Protein AF-A0A9X4EU49-F1 (afdb_monomer_lite)

pLDDT: mean 85.09, std 6.88, range [54.41, 92.81]

Sequence (56 aa):
MLFIKIIFALSLAIGVFALYAQKVHIWLSKHMDEYENKLEKSNPEELKKLKKKYQR

Secondary structure (DSSP, 8-state):
-HHHHHHHHHHHHHHHHHHHHHHHHHHHHHHHHHHHHHHHHH-HHHHHHHHHHH--

Structure (mmCIF, N/CA/C/O backbone):
data_AF-A0A9X4EU49-F1
#
_entry.id   AF-A0A9X4EU49-F1
#
loop_
_atom_site.group_PDB
_atom_site.id
_atom_site.type_symbol
_atom_site.label_atom_id
_atom_site.label_alt_id
_atom_site.label_comp_id
_atom_site.label_asym_id
_atom_site.label_entity_id
_atom_site.label_seq_id
_atom_site.pdbx_PDB_ins_code
_atom_site.Cartn_x
_atom_site.Cartn_y
_atom_site.Cartn_z
_atom_site.occupancy
_atom_site.B_iso_or_equiv
_atom_site.auth_seq_id
_atom_site.auth_comp_id
_atom_site.auth_asym_id
_atom_site.auth_atom_id
_atom_site.pdbx_PDB_model_num
ATOM 1 N N . MET A 1 1 ? -21.572 -2.320 29.151 1.00 64.00 1 MET A N 1
ATOM 2 C CA . MET A 1 1 ? -21.922 -3.167 27.982 1.00 64.00 1 MET A CA 1
ATOM 3 C C . MET A 1 1 ? -21.771 -2.438 26.641 1.00 64.00 1 MET A C 1
ATOM 5 O O . MET A 1 1 ? -21.159 -2.997 25.743 1.00 64.00 1 MET A O 1
ATOM 9 N N . LEU A 1 2 ? -22.249 -1.192 26.497 1.00 74.00 2 LEU A N 1
ATOM 10 C CA . LEU A 1 2 ? -22.053 -0.366 25.285 1.00 74.00 2 LEU A CA 1
ATOM 11 C C . LEU A 1 2 ? -20.579 -0.037 24.982 1.00 74.00 2 LEU A C 1
ATOM 13 O O . LEU A 1 2 ? -20.153 -0.125 23.838 1.00 74.00 2 LEU A O 1
ATOM 17 N N . PHE A 1 3 ? -19.788 0.259 26.014 1.00 78.31 3 PHE A N 1
ATOM 18 C CA . PHE A 1 3 ? -18.386 0.669 25.867 1.00 78.31 3 PHE A CA 1
ATOM 19 C C . PHE A 1 3 ? -17.497 -0.403 25.208 1.00 78.31 3 PHE A C 1
ATOM 21 O O . PHE A 1 3 ? -16.712 -0.111 24.314 1.00 78.31 3 PHE A O 1
ATOM 28 N N . ILE A 1 4 ? -17.689 -1.672 25.582 1.00 83.00 4 ILE A N 1
ATOM 29 C CA . ILE A 1 4 ? -16.947 -2.809 25.010 1.00 83.00 4 ILE A CA 1
ATOM 30 C C . ILE A 1 4 ? -17.310 -3.014 23.533 1.00 83.00 4 ILE A C 1
ATOM 32 O O . ILE A 1 4 ? -16.434 -3.301 22.723 1.00 83.00 4 ILE A O 1
ATOM 36 N N . LYS A 1 5 ? -18.580 -2.806 23.156 1.00 85.88 5 LYS A N 1
ATOM 37 C CA . LYS A 1 5 ? -19.022 -2.895 21.755 1.00 85.88 5 LYS A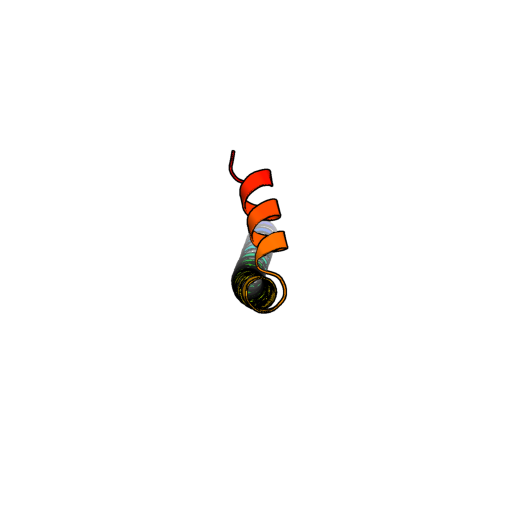 CA 1
ATOM 38 C C . LYS A 1 5 ? -18.378 -1.813 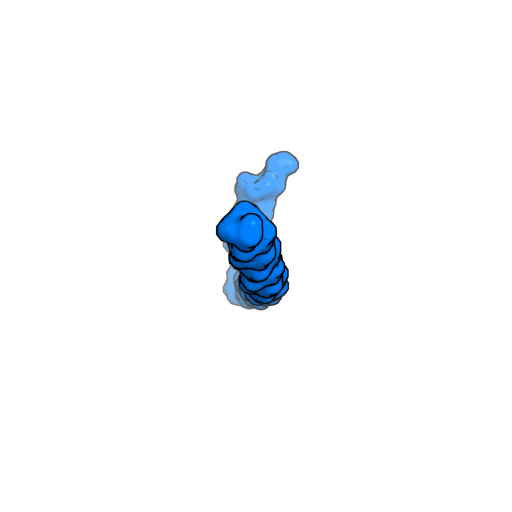20.883 1.00 85.88 5 LYS A C 1
ATOM 40 O O . LYS A 1 5 ? -18.013 -2.095 19.748 1.00 85.88 5 LYS A O 1
ATOM 45 N N . ILE A 1 6 ? -18.206 -0.607 21.425 1.00 87.94 6 ILE A N 1
ATOM 46 C CA . ILE A 1 6 ? -17.552 0.512 20.732 1.00 87.94 6 ILE A CA 1
ATOM 47 C C . ILE A 1 6 ? -16.070 0.204 20.495 1.00 87.94 6 ILE A C 1
ATOM 49 O O . ILE A 1 6 ? -15.594 0.330 19.370 1.00 87.94 6 ILE A O 1
ATOM 53 N N . ILE A 1 7 ? -15.359 -0.269 21.523 1.00 90.06 7 ILE A N 1
ATOM 54 C CA . ILE A 1 7 ? -13.942 -0.651 21.406 1.00 90.06 7 ILE A CA 1
ATOM 55 C C . ILE A 1 7 ? -13.771 -1.797 20.402 1.00 90.06 7 ILE A C 1
ATOM 57 O O . ILE A 1 7 ? -12.871 -1.762 19.565 1.00 90.06 7 ILE A O 1
ATOM 61 N N . PHE A 1 8 ? -14.663 -2.787 20.442 1.00 89.62 8 PHE A N 1
ATOM 62 C CA . PHE A 1 8 ? -14.640 -3.911 19.511 1.00 89.62 8 PHE A CA 1
ATOM 63 C C . PHE A 1 8 ? -14.854 -3.468 18.055 1.00 89.62 8 PHE A C 1
ATOM 65 O O . PHE A 1 8 ? -14.110 -3.881 17.167 1.00 89.62 8 PHE A O 1
ATOM 72 N N . ALA A 1 9 ? -15.816 -2.575 17.804 1.00 90.31 9 ALA A N 1
ATOM 73 C CA . ALA A 1 9 ? -16.059 -2.025 16.471 1.00 90.31 9 ALA A CA 1
ATOM 74 C C . ALA A 1 9 ? -14.874 -1.187 15.956 1.00 90.31 9 ALA A C 1
ATOM 76 O O . ALA A 1 9 ? -14.484 -1.320 14.797 1.00 90.31 9 ALA A O 1
ATOM 77 N N . LEU A 1 10 ? -14.261 -0.373 16.822 1.00 91.38 10 LEU A N 1
ATOM 78 C CA . LEU A 1 10 ? -13.052 0.394 16.498 1.00 91.38 10 LEU A CA 1
ATOM 79 C C . LEU A 1 10 ? -11.873 -0.520 16.148 1.00 91.38 10 LEU A C 1
ATOM 81 O O . LEU A 1 10 ? -11.176 -0.276 15.165 1.00 91.38 10 LEU A O 1
ATOM 85 N N . SER A 1 11 ? -11.677 -1.600 16.906 1.00 91.50 11 SER A N 1
ATOM 86 C CA . SER A 1 11 ? -10.618 -2.578 16.640 1.00 91.50 11 SER A CA 1
ATOM 87 C C . SER A 1 11 ? -10.805 -3.272 15.286 1.00 91.50 11 SER A C 1
ATOM 89 O O . SER A 1 11 ? -9.850 -3.377 14.514 1.00 91.50 11 SER A O 1
ATOM 91 N N . LEU A 1 12 ? -12.039 -3.662 14.948 1.00 90.56 12 LEU A N 1
ATOM 92 C CA . LEU A 1 12 ? -12.369 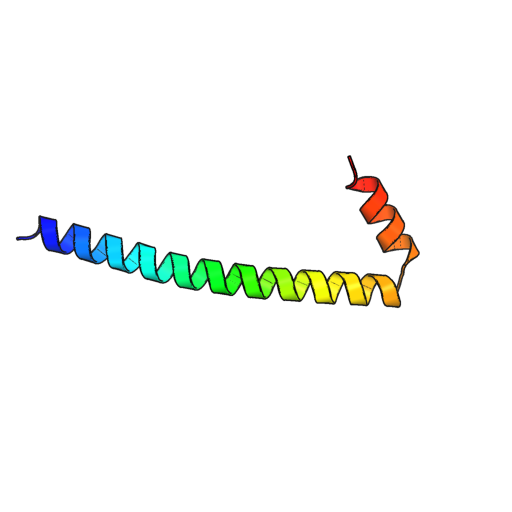-4.229 13.638 1.00 90.56 12 LEU A CA 1
ATOM 93 C C . LEU A 1 12 ? -12.103 -3.240 12.496 1.00 90.56 12 LEU A C 1
ATOM 95 O O . LEU A 1 12 ? -11.514 -3.623 11.486 1.00 90.56 12 LEU A O 1
ATOM 99 N N . ALA A 1 13 ? -12.486 -1.971 12.660 1.00 91.19 13 ALA A N 1
ATOM 100 C CA . ALA A 1 13 ? -12.264 -0.943 11.646 1.00 91.19 13 ALA A CA 1
ATOM 101 C C . ALA A 1 13 ? -10.768 -0.724 11.363 1.00 91.19 13 ALA A C 1
ATOM 103 O O . ALA A 1 13 ? -10.361 -0.658 10.203 1.00 91.19 13 ALA A O 1
ATOM 104 N N . ILE A 1 14 ? -9.940 -0.684 12.412 1.00 92.81 14 ILE A N 1
ATOM 105 C CA . ILE A 1 14 ? -8.482 -0.557 12.279 1.00 92.81 14 ILE A CA 1
ATOM 106 C C . ILE A 1 14 ? -7.893 -1.791 11.585 1.00 92.81 14 ILE A C 1
ATOM 108 O O . ILE A 1 14 ? -7.046 -1.648 10.706 1.00 92.81 14 ILE A O 1
ATOM 112 N N . GLY A 1 15 ? -8.366 -2.995 11.922 1.00 89.75 15 GLY A N 1
ATOM 113 C CA . GLY A 1 15 ? -7.918 -4.233 11.279 1.00 89.75 15 GLY A CA 1
ATOM 114 C C . GLY A 1 15 ? -8.208 -4.262 9.774 1.00 89.75 15 GLY A C 1
ATOM 115 O O . GLY A 1 15 ? -7.322 -4.563 8.975 1.00 89.75 15 GLY A O 1
ATOM 116 N N . VAL A 1 16 ? -9.424 -3.880 9.367 1.00 90.56 16 VAL A N 1
ATOM 117 C CA . VAL A 1 16 ? -9.804 -3.792 7.944 1.00 90.56 16 VAL A CA 1
ATOM 118 C C . VAL A 1 16 ? -8.994 -2.714 7.222 1.00 90.56 16 VAL A C 1
ATOM 120 O O . VAL A 1 16 ? -8.520 -2.942 6.108 1.00 90.56 16 VAL A O 1
ATOM 123 N N . PHE A 1 17 ? -8.784 -1.561 7.863 1.00 91.44 17 PHE A N 1
ATOM 124 C CA . PHE A 1 17 ? -7.965 -0.488 7.308 1.00 91.44 17 PHE A CA 1
ATOM 125 C C . PHE A 1 17 ? -6.513 -0.929 7.090 1.00 91.44 17 PHE A C 1
ATOM 127 O O . PHE A 1 17 ? -5.960 -0.690 6.019 1.00 91.44 17 PHE A O 1
ATOM 134 N N . ALA A 1 18 ? -5.912 -1.625 8.058 1.00 89.62 18 ALA A N 1
ATOM 135 C CA . ALA A 1 18 ? -4.546 -2.128 7.953 1.00 89.62 18 ALA A CA 1
ATOM 136 C C . ALA A 1 18 ? -4.387 -3.121 6.789 1.00 89.62 18 ALA A C 1
ATOM 138 O O . ALA A 1 18 ? -3.455 -2.994 5.993 1.00 89.62 18 ALA A O 1
ATOM 139 N N . LEU A 1 19 ? -5.334 -4.053 6.629 1.00 89.12 19 LEU A N 1
ATOM 140 C CA . LEU A 1 19 ? -5.334 -5.000 5.508 1.00 89.12 19 LEU A CA 1
ATOM 141 C C . LEU A 1 19 ? -5.449 -4.288 4.155 1.00 89.12 19 LEU A C 1
ATOM 143 O O . LEU A 1 19 ? -4.744 -4.633 3.202 1.00 89.12 19 LEU A O 1
ATOM 147 N N . TYR A 1 20 ? -6.312 -3.275 4.064 1.00 90.12 20 TYR A N 1
ATOM 148 C CA . TYR A 1 20 ? -6.471 -2.497 2.840 1.00 90.12 20 TYR A CA 1
ATOM 149 C C . TYR A 1 20 ? -5.215 -1.676 2.528 1.00 90.12 20 TYR A C 1
ATOM 151 O O . TYR A 1 20 ? -4.739 -1.688 1.394 1.00 90.12 20 TYR A O 1
ATOM 159 N N . ALA A 1 21 ? -4.630 -1.030 3.538 1.00 88.50 21 ALA A N 1
ATOM 160 C CA . ALA A 1 21 ? -3.397 -0.265 3.409 1.00 88.50 21 ALA A CA 1
ATOM 161 C C . ALA A 1 21 ? -2.223 -1.146 2.957 1.00 88.50 21 ALA A C 1
ATOM 163 O O . ALA A 1 21 ? -1.496 -0.757 2.047 1.00 88.50 21 ALA A O 1
ATOM 164 N N . GLN A 1 22 ? -2.073 -2.358 3.505 1.00 88.06 22 GLN A N 1
ATOM 165 C CA . GLN A 1 22 ? -1.058 -3.308 3.037 1.00 88.06 22 GLN A CA 1
ATOM 166 C C . GLN A 1 22 ? -1.274 -3.696 1.573 1.00 88.06 22 GLN A C 1
ATOM 168 O O . GLN A 1 22 ? -0.325 -3.702 0.790 1.00 88.06 22 GLN A O 1
ATOM 173 N N . LYS A 1 23 ? -2.520 -3.983 1.177 1.00 90.31 23 LYS A N 1
ATOM 174 C CA . LYS A 1 23 ? -2.841 -4.330 -0.211 1.00 90.31 23 LYS A CA 1
ATOM 175 C C . LYS A 1 23 ? -2.529 -3.180 -1.169 1.00 90.31 23 LYS A C 1
ATOM 177 O O . LYS A 1 23 ? -1.937 -3.412 -2.220 1.00 90.31 23 LYS A O 1
ATOM 182 N N . VAL A 1 24 ? -2.893 -1.952 -0.798 1.00 89.06 24 VAL A N 1
ATOM 183 C CA . VAL A 1 24 ? -2.591 -0.744 -1.577 1.00 89.06 24 VAL A CA 1
ATOM 184 C C . VAL A 1 24 ? -1.087 -0.511 -1.650 1.00 89.06 24 VAL A C 1
ATOM 186 O O . VAL A 1 24 ? -0.587 -0.238 -2.732 1.00 89.06 24 VAL A O 1
ATOM 189 N N . HIS A 1 25 ? -0.350 -0.681 -0.552 1.00 86.56 25 HIS A N 1
ATOM 190 C CA . HIS A 1 25 ? 1.103 -0.520 -0.537 1.00 86.56 25 HIS A CA 1
ATOM 191 C C . HIS A 1 25 ? 1.798 -1.517 -1.473 1.00 86.56 25 HIS A C 1
ATOM 193 O O . HIS A 1 25 ? 2.658 -1.133 -2.262 1.00 86.56 25 HIS A O 1
ATOM 199 N N . ILE A 1 26 ? 1.395 -2.791 -1.436 1.00 88.94 26 ILE A N 1
ATOM 200 C CA . ILE A 1 26 ? 1.927 -3.830 -2.331 1.00 88.94 26 ILE A CA 1
ATOM 201 C C . ILE A 1 26 ? 1.585 -3.512 -3.790 1.00 88.94 26 ILE A C 1
ATOM 203 O O . ILE A 1 26 ? 2.445 -3.610 -4.664 1.00 88.94 26 ILE A O 1
ATOM 207 N N . TRP A 1 27 ? 0.340 -3.115 -4.058 1.00 92.00 27 TRP A N 1
ATOM 208 C CA . TRP A 1 27 ? -0.096 -2.743 -5.401 1.00 92.00 27 TRP A CA 1
ATOM 209 C C . TRP A 1 27 ? 0.679 -1.535 -5.935 1.00 92.00 27 TRP A C 1
ATOM 211 O O . TRP A 1 27 ? 1.150 -1.568 -7.069 1.00 92.00 27 TRP A O 1
ATOM 221 N N . LEU A 1 28 ? 0.868 -0.508 -5.104 1.00 89.31 28 LEU A N 1
ATOM 222 C CA . LEU A 1 28 ? 1.589 0.706 -5.463 1.00 89.31 28 LEU A CA 1
ATOM 223 C C . LEU A 1 28 ? 3.068 0.415 -5.725 1.00 89.31 28 LEU A C 1
ATOM 225 O O . LEU A 1 28 ? 3.589 0.861 -6.739 1.00 89.31 28 LEU A O 1
ATOM 229 N N . SER A 1 29 ? 3.720 -0.381 -4.870 1.00 86.50 29 SER A N 1
ATOM 230 C CA . SER A 1 29 ? 5.107 -0.814 -5.084 1.00 86.50 29 SER A CA 1
ATOM 231 C C . SER A 1 29 ? 5.253 -1.517 -6.430 1.00 86.50 29 SER A C 1
ATOM 233 O O . SER A 1 29 ? 6.093 -1.137 -7.236 1.00 86.50 29 SER A O 1
ATOM 235 N N . LYS A 1 30 ? 4.365 -2.475 -6.721 1.00 90.38 30 LYS A N 1
ATOM 236 C CA . LYS A 1 30 ? 4.392 -3.214 -7.984 1.00 90.38 30 LYS A CA 1
ATOM 237 C C . LYS A 1 30 ? 4.151 -2.310 -9.196 1.00 90.38 30 LYS A C 1
ATOM 239 O O . LYS A 1 30 ? 4.801 -2.482 -10.222 1.00 90.38 30 LYS A O 1
ATOM 244 N N . HIS A 1 31 ? 3.232 -1.352 -9.087 1.00 88.62 31 HIS A N 1
ATOM 245 C CA . HIS A 1 31 ? 2.976 -0.381 -10.151 1.00 88.62 31 HIS A CA 1
ATOM 246 C C . HIS A 1 31 ? 4.158 0.554 -10.392 1.00 88.62 31 HIS A C 1
ATOM 248 O O . HIS A 1 31 ? 4.433 0.878 -11.544 1.00 88.62 31 HIS A O 1
ATOM 254 N N . MET A 1 32 ? 4.843 0.983 -9.332 1.00 85.25 32 MET A N 1
ATOM 255 C CA . MET A 1 32 ? 6.022 1.839 -9.438 1.00 85.25 32 MET A CA 1
ATOM 256 C C . MET A 1 32 ? 7.189 1.081 -10.071 1.00 85.25 32 MET A C 1
ATOM 258 O O . MET A 1 32 ? 7.785 1.607 -11.005 1.00 85.25 32 MET A O 1
ATOM 262 N N . ASP A 1 33 ? 7.435 -0.169 -9.663 1.00 86.62 33 ASP A N 1
ATOM 263 C CA . ASP A 1 33 ? 8.426 -1.044 -10.303 1.00 86.62 33 ASP A CA 1
ATOM 264 C C . ASP A 1 33 ? 8.126 -1.235 -11.797 1.00 86.62 33 ASP A C 1
ATOM 266 O O . ASP A 1 33 ? 9.005 -1.107 -12.648 1.00 86.62 33 ASP A O 1
ATOM 270 N N . GLU A 1 34 ? 6.869 -1.519 -12.152 1.00 87.56 34 GLU A N 1
ATOM 271 C CA . GLU A 1 34 ? 6.484 -1.718 -13.551 1.00 87.56 34 GLU A CA 1
ATOM 272 C C . GLU A 1 34 ? 6.576 -0.420 -14.369 1.00 87.56 34 GLU A C 1
ATOM 274 O O . GLU A 1 34 ? 6.964 -0.448 -15.539 1.00 87.56 34 GLU A O 1
ATOM 279 N N . TYR A 1 35 ? 6.242 0.719 -13.760 1.00 85.12 35 TYR A N 1
ATOM 280 C CA . TYR A 1 35 ? 6.380 2.035 -14.371 1.00 85.12 35 TYR A CA 1
ATOM 281 C C . TYR A 1 35 ? 7.847 2.392 -14.603 1.00 85.12 35 TYR A C 1
ATOM 283 O O . TYR A 1 35 ? 8.191 2.787 -15.712 1.00 85.12 35 TYR A O 1
ATOM 291 N N . GLU A 1 36 ? 8.715 2.205 -13.607 1.00 81.75 36 GLU A N 1
ATOM 292 C CA . GLU A 1 36 ? 10.150 2.478 -13.712 1.00 81.75 36 GLU A CA 1
ATOM 293 C C . GLU A 1 36 ? 10.792 1.622 -14.808 1.00 81.75 36 GLU A C 1
ATOM 295 O O . GLU A 1 36 ? 11.489 2.147 -15.673 1.00 81.75 36 GLU A O 1
ATOM 300 N N . ASN A 1 37 ? 10.450 0.334 -14.860 1.00 85.31 37 ASN A N 1
ATOM 301 C CA . ASN A 1 37 ? 10.969 -0.602 -15.858 1.00 85.31 37 ASN A CA 1
ATOM 302 C C . ASN A 1 37 ? 10.454 -0.287 -17.281 1.00 85.31 37 ASN A C 1
ATOM 304 O O . ASN A 1 37 ? 11.181 -0.418 -18.269 1.00 85.31 37 ASN A O 1
ATOM 308 N N . LYS A 1 38 ? 9.203 0.182 -17.416 1.00 86.25 38 LYS A N 1
ATOM 309 C CA . LYS A 1 38 ? 8.679 0.690 -18.697 1.00 86.25 38 LYS A CA 1
ATOM 310 C C . LYS A 1 38 ? 9.378 1.977 -19.117 1.00 86.25 38 LYS A C 1
ATOM 312 O O . LYS A 1 38 ? 9.762 2.077 -20.279 1.00 86.25 38 LYS A O 1
ATOM 317 N N . LEU A 1 39 ? 9.571 2.917 -18.192 1.00 81.94 39 LEU A N 1
ATOM 318 C CA . LEU A 1 39 ? 10.250 4.184 -18.458 1.00 81.94 39 LEU A CA 1
ATOM 319 C C . LEU A 1 39 ? 11.710 3.960 -18.866 1.00 81.94 39 LEU A C 1
ATOM 321 O O . LEU A 1 39 ? 12.193 4.611 -19.788 1.00 81.94 39 LEU A O 1
ATOM 325 N N . GLU A 1 40 ? 12.393 3.013 -18.219 1.00 82.06 40 GLU A N 1
ATOM 326 C CA . GLU A 1 40 ? 13.761 2.613 -18.551 1.00 82.06 40 GLU A CA 1
ATOM 327 C C . GLU A 1 40 ? 13.859 2.068 -19.982 1.00 82.06 40 GLU A C 1
ATOM 329 O O . GLU A 1 40 ? 14.772 2.434 -20.721 1.00 82.06 40 GLU A O 1
ATOM 334 N N . LYS A 1 41 ? 12.889 1.245 -20.405 1.00 82.88 41 LYS A N 1
ATOM 335 C CA . LYS A 1 41 ? 12.853 0.679 -21.762 1.00 82.88 41 LYS A CA 1
ATOM 336 C C . LYS A 1 41 ? 12.426 1.676 -22.836 1.00 82.88 41 LYS A C 1
ATOM 338 O O . LYS A 1 41 ? 12.937 1.599 -23.949 1.00 82.88 41 LYS A O 1
ATOM 343 N N . SER A 1 42 ? 11.470 2.559 -22.547 1.00 85.31 42 SER A N 1
ATOM 344 C CA . SER A 1 42 ? 10.922 3.478 -23.551 1.00 85.31 42 SER A CA 1
ATOM 345 C C . SER A 1 42 ? 11.729 4.763 -23.689 1.00 85.31 42 SER A C 1
ATOM 347 O O . SER A 1 42 ? 11.901 5.251 -24.802 1.00 85.31 42 SER A O 1
ATOM 349 N N . ASN A 1 43 ? 12.187 5.341 -22.574 1.00 83.56 43 ASN A N 1
ATOM 350 C CA . ASN A 1 43 ? 12.885 6.622 -22.569 1.00 83.56 43 ASN A CA 1
ATOM 351 C C . ASN A 1 43 ? 13.873 6.746 -21.387 1.00 83.56 43 ASN A C 1
ATOM 353 O O . ASN A 1 43 ? 13.607 7.448 -20.401 1.00 83.56 43 ASN A O 1
ATOM 357 N N . PRO A 1 44 ? 15.049 6.102 -21.484 1.00 82.38 44 PRO A N 1
ATOM 358 C CA . PRO A 1 44 ? 16.031 6.080 -20.401 1.00 82.38 44 PRO A CA 1
ATOM 359 C C . PRO A 1 44 ? 16.589 7.473 -20.057 1.00 82.38 44 PRO A C 1
ATOM 361 O O . PRO A 1 44 ? 17.030 7.707 -18.928 1.00 82.38 44 PRO A O 1
ATOM 364 N N . GLU A 1 45 ? 16.556 8.434 -20.988 1.00 83.50 45 GLU A N 1
ATOM 365 C CA . GLU A 1 45 ? 17.009 9.806 -20.732 1.00 83.50 45 GLU A CA 1
ATOM 366 C C . GLU A 1 45 ? 16.069 10.583 -19.801 1.00 83.50 45 GLU A C 1
ATOM 368 O O . GLU A 1 45 ? 16.531 11.355 -18.953 1.00 83.50 45 GLU A O 1
ATOM 373 N N . GLU A 1 46 ? 14.757 10.364 -19.920 1.00 82.00 46 GLU A N 1
ATOM 374 C CA . GLU A 1 46 ? 13.760 10.953 -19.021 1.00 82.00 46 GLU A CA 1
ATOM 375 C C . GLU A 1 46 ? 13.905 10.403 -17.608 1.00 82.00 46 GLU A C 1
ATOM 377 O O . GLU A 1 46 ? 13.922 11.176 -16.647 1.00 82.00 46 GLU A O 1
ATOM 382 N N . LEU A 1 47 ? 14.109 9.086 -17.485 1.00 81.44 47 LEU A N 1
ATOM 383 C CA . LEU A 1 47 ? 14.382 8.438 -16.206 1.00 81.44 47 LEU A CA 1
ATOM 384 C C . LEU A 1 47 ? 15.631 9.040 -15.544 1.00 81.44 47 LEU A C 1
ATOM 386 O O . LEU A 1 47 ? 15.618 9.377 -14.360 1.00 81.44 47 LEU A O 1
ATOM 390 N N . LYS A 1 48 ? 16.702 9.260 -16.316 1.00 82.75 48 LYS A N 1
ATOM 391 C CA . LYS A 1 48 ? 17.951 9.859 -15.823 1.00 82.75 48 LYS A CA 1
ATOM 392 C C . LYS A 1 48 ? 17.755 11.304 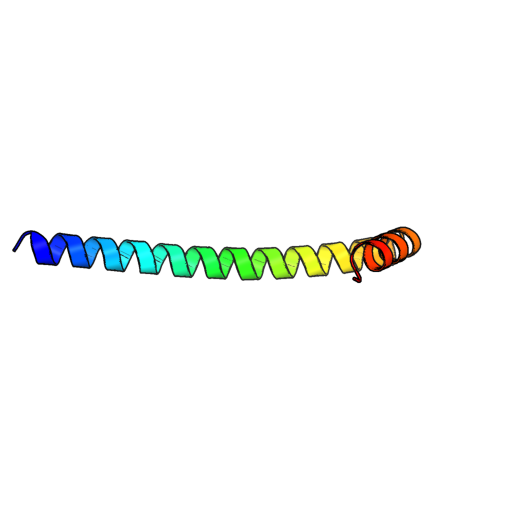-15.348 1.00 82.75 48 LYS A C 1
ATOM 394 O O . LYS A 1 48 ? 18.314 11.686 -14.319 1.00 82.75 48 LYS A O 1
ATOM 399 N N . LYS A 1 49 ? 16.941 12.104 -16.052 1.00 85.31 49 LYS A N 1
ATOM 400 C CA . LYS A 1 49 ? 16.569 13.471 -15.631 1.00 85.31 49 LYS A CA 1
ATOM 401 C C . LYS A 1 49 ? 15.721 13.470 -14.360 1.00 85.31 49 LYS A C 1
ATOM 403 O O . LYS A 1 49 ? 15.997 14.258 -13.458 1.00 85.31 49 LYS A O 1
ATOM 408 N N . LEU A 1 50 ? 14.728 12.584 -14.272 1.00 82.50 50 LEU A N 1
ATOM 409 C CA . LEU A 1 50 ? 13.888 12.405 -13.085 1.00 82.50 50 LEU A CA 1
ATOM 410 C C . LEU A 1 50 ? 14.732 12.009 -11.872 1.00 82.50 50 LEU A C 1
ATOM 412 O O . LEU A 1 50 ? 14.687 12.688 -10.848 1.00 82.50 50 LEU A O 1
ATOM 416 N N . LYS A 1 51 ? 15.584 10.990 -12.011 1.00 81.62 51 LYS A N 1
ATOM 417 C CA . LYS A 1 51 ? 16.479 10.535 -10.942 1.00 81.62 51 LYS A CA 1
ATOM 418 C C . LYS A 1 51 ? 17.412 11.651 -10.473 1.00 81.62 51 LYS A C 1
ATOM 420 O O . LYS A 1 51 ? 17.560 11.842 -9.277 1.00 81.62 51 LYS A O 1
ATOM 425 N N . LYS A 1 52 ? 17.947 12.465 -11.391 1.00 85.50 52 LYS A N 1
ATOM 426 C CA . LYS A 1 52 ? 18.794 13.626 -11.060 1.00 85.50 52 LYS A CA 1
ATOM 427 C C . LYS A 1 52 ? 18.032 14.779 -10.389 1.00 85.50 52 LYS A C 1
ATOM 429 O O . LYS A 1 52 ? 18.632 15.539 -9.642 1.00 85.50 52 LYS A O 1
ATOM 434 N N . LYS A 1 53 ? 16.730 14.930 -10.659 1.00 84.31 53 LYS A N 1
ATOM 435 C CA . LYS A 1 53 ? 15.872 15.955 -10.038 1.00 84.31 53 LYS A CA 1
ATOM 436 C C . LYS A 1 53 ? 15.436 15.572 -8.619 1.00 84.31 53 LYS A C 1
ATOM 438 O O . LYS A 1 53 ? 15.239 16.461 -7.797 1.00 84.31 53 LYS A O 1
ATOM 443 N N . TY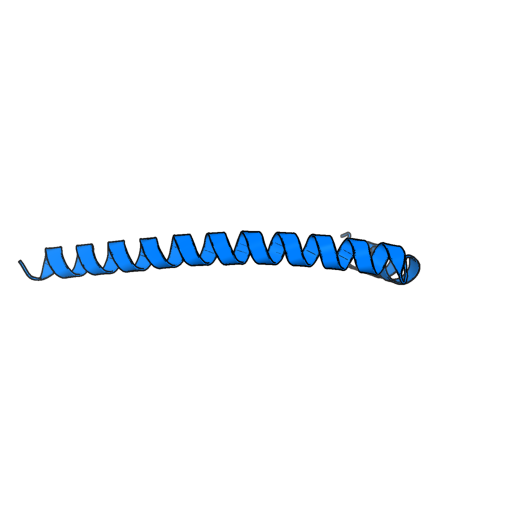R A 1 54 ? 15.268 14.275 -8.352 1.00 79.31 54 TYR A N 1
ATOM 444 C CA . TYR A 1 54 ? 14.788 13.748 -7.070 1.00 79.31 54 TYR A CA 1
ATOM 445 C C . TYR A 1 54 ? 15.887 13.133 -6.185 1.00 79.31 54 TYR A C 1
ATOM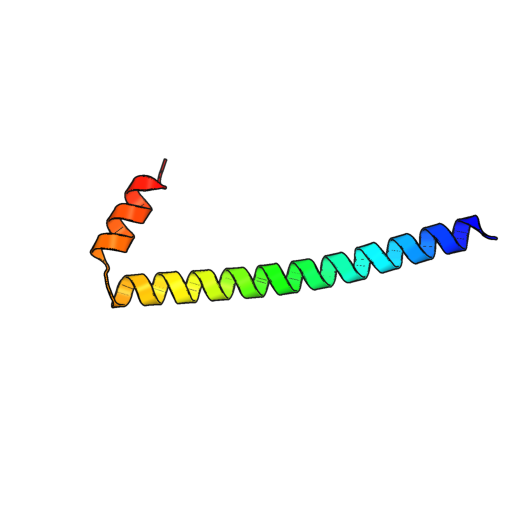 447 O O . TYR A 1 54 ? 15.658 12.974 -4.988 1.00 79.31 54 TYR A O 1
ATOM 455 N N . GLN A 1 55 ? 17.079 12.832 -6.718 1.00 67.25 55 GLN A N 1
ATOM 456 C CA . GLN A 1 55 ? 18.278 12.625 -5.900 1.00 67.25 55 GLN A CA 1
ATOM 457 C C . GLN A 1 55 ? 18.686 13.971 -5.304 1.00 67.25 55 GLN A C 1
ATOM 459 O O . GLN A 1 55 ? 19.189 14.844 -6.010 1.00 67.25 55 GLN A O 1
ATOM 464 N N . ARG A 1 56 ? 18.423 14.125 -4.010 1.00 54.41 56 ARG A N 1
ATOM 465 C CA . ARG A 1 56 ? 18.957 15.198 -3.178 1.00 54.41 56 ARG A CA 1
ATOM 466 C C . ARG A 1 56 ? 20.273 14.753 -2.557 1.00 54.41 56 ARG A C 1
ATOM 468 O O . ARG A 1 56 ? 20.351 13.559 -2.189 1.00 54.41 56 ARG A O 1
#

Organism: NCBI:txid28171

Foldseek 3Di:
DVVVVVVVVVVVVVVVVVVVVVVVVVVVVVVVVVVLVVCCVPPVPVSVVVCVVPVD

Radius of gyration: 20.27 Å; chains: 1; bounding box: 41×21×52 Å